Protein AF-A0A1M5RMD4-F1 (afdb_monomer_lite)

Sequence (75 aa):
MAAGDASVDWLARRSRATQLILGGGGALLVGYQAIRLAGRDPDSELAYVGGALFIFGQLVGFTGLTLLAYRLLTE

Foldseek 3Di:
DVVVVVVVVVLVPDDQLSVLQVVLVVLLVQLVVQLVVCPPPCPDPSPVSSVVSNVSSVVSNVVSVVVVVVVVVPD

Structure (mmCIF, N/CA/C/O backbone):
data_AF-A0A1M5RMD4-F1
#
_entry.id   AF-A0A1M5RMD4-F1
#
loop_
_atom_site.group_PDB
_atom_site.id
_atom_site.type_symbol
_atom_site.label_atom_id
_atom_site.label_alt_id
_atom_site.label_comp_id
_atom_site.label_asym_id
_atom_site.label_entity_id
_atom_site.label_seq_id
_atom_site.pdbx_PDB_ins_code
_atom_site.Cartn_x
_atom_site.Cartn_y
_atom_site.Cartn_z
_atom_site.occupancy
_atom_site.B_iso_or_equiv
_atom_site.auth_seq_id
_atom_site.auth_comp_id
_atom_site.auth_asym_id
_atom_site.auth_atom_id
_atom_site.pdbx_PDB_model_num
ATOM 1 N N . MET A 1 1 ? 14.149 17.076 4.004 1.00 57.03 1 MET A N 1
ATOM 2 C CA . MET A 1 1 ? 14.237 15.940 4.948 1.00 57.03 1 MET A CA 1
ATOM 3 C C . MET A 1 1 ? 13.119 15.990 5.992 1.00 57.03 1 MET A C 1
ATOM 5 O O . MET A 1 1 ? 12.338 15.058 6.010 1.00 57.03 1 MET A O 1
ATOM 9 N N . ALA A 1 2 ? 12.895 17.108 6.697 1.00 62.50 2 ALA A N 1
ATOM 10 C CA . ALA A 1 2 ? 11.867 17.233 7.753 1.00 62.50 2 ALA A CA 1
ATOM 11 C C . ALA A 1 2 ? 10.407 16.812 7.420 1.00 62.50 2 ALA A C 1
ATOM 13 O O . ALA A 1 2 ? 9.687 16.359 8.303 1.00 62.50 2 ALA A O 1
ATOM 14 N N . ALA A 1 3 ? 9.936 16.955 6.173 1.00 64.75 3 ALA A N 1
ATOM 15 C CA . ALA A 1 3 ? 8.546 16.624 5.813 1.00 64.75 3 ALA A CA 1
ATOM 16 C C . ALA A 1 3 ? 8.282 15.112 5.648 1.00 64.75 3 ALA A C 1
ATOM 18 O O . ALA A 1 3 ? 7.163 14.649 5.886 1.00 64.75 3 ALA A O 1
ATOM 19 N N . GLY A 1 4 ? 9.303 14.347 5.242 1.00 74.81 4 GLY A N 1
ATOM 20 C CA . GLY A 1 4 ? 9.203 12.890 5.104 1.00 74.81 4 GLY A CA 1
ATOM 21 C C . GLY A 1 4 ? 9.067 12.230 6.470 1.00 74.81 4 GLY A C 1
ATOM 22 O O . GLY A 1 4 ? 8.132 11.467 6.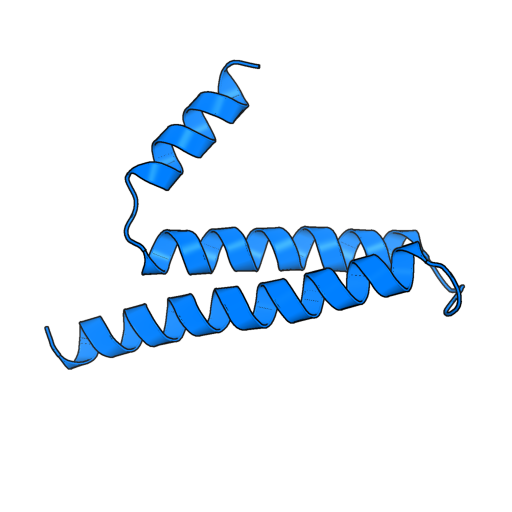696 1.00 74.81 4 GLY A O 1
ATOM 23 N N . ASP A 1 5 ? 9.921 12.640 7.403 1.00 82.94 5 ASP A N 1
ATOM 24 C CA . ASP A 1 5 ? 9.942 12.137 8.777 1.00 82.94 5 ASP A CA 1
ATOM 25 C C . ASP A 1 5 ? 8.613 12.422 9.493 1.00 82.94 5 ASP A C 1
ATOM 27 O O . ASP A 1 5 ? 7.996 11.518 10.049 1.00 82.94 5 ASP A O 1
ATOM 31 N N . ALA A 1 6 ? 8.074 13.640 9.353 1.00 87.50 6 ALA A N 1
ATOM 32 C CA . ALA A 1 6 ? 6.771 13.994 9.920 1.00 87.50 6 ALA A CA 1
ATOM 33 C C . ALA A 1 6 ? 5.610 13.141 9.365 1.00 87.50 6 ALA A C 1
ATOM 35 O O . ALA A 1 6 ? 4.666 12.822 10.092 1.00 87.50 6 ALA A O 1
ATOM 36 N N . SER A 1 7 ? 5.671 12.765 8.084 1.00 86.25 7 SER A N 1
ATOM 37 C CA . SER A 1 7 ? 4.651 11.933 7.433 1.00 86.25 7 SER A CA 1
ATOM 38 C C . SER A 1 7 ? 4.736 10.474 7.888 1.00 86.25 7 SER A C 1
ATOM 40 O O . SER A 1 7 ? 3.706 9.844 8.139 1.00 86.25 7 SER A O 1
ATOM 42 N N . VAL A 1 8 ? 5.956 9.953 8.046 1.00 87.88 8 VAL A N 1
ATOM 43 C CA . VAL A 1 8 ? 6.211 8.611 8.589 1.00 87.88 8 VAL A CA 1
ATOM 44 C C . VAL A 1 8 ? 5.763 8.536 10.044 1.00 87.88 8 VAL A C 1
ATOM 46 O O . VAL A 1 8 ? 5.005 7.636 10.398 1.00 87.88 8 VAL A O 1
ATOM 49 N N . ASP A 1 9 ? 6.123 9.522 10.863 1.00 93.06 9 ASP A N 1
ATOM 50 C CA . ASP A 1 9 ? 5.711 9.606 12.264 1.00 93.06 9 ASP A CA 1
ATOM 51 C C . ASP A 1 9 ? 4.191 9.718 12.411 1.00 93.06 9 ASP A C 1
ATOM 53 O O . ASP A 1 9 ? 3.583 9.111 13.296 1.00 93.06 9 ASP A O 1
ATOM 57 N N . TRP A 1 10 ? 3.546 10.492 11.535 1.00 93.56 10 TRP A N 1
ATOM 58 C CA . TRP A 1 10 ? 2.091 10.575 11.485 1.00 93.56 10 TRP A CA 1
ATOM 59 C C . TRP A 1 10 ? 1.462 9.219 11.160 1.00 93.56 10 TRP A C 1
ATOM 61 O O . TRP A 1 10 ? 0.505 8.826 11.830 1.00 93.56 10 TRP A O 1
ATOM 71 N N . LEU A 1 11 ? 2.002 8.495 10.174 1.00 92.44 11 LEU A N 1
ATOM 72 C CA . LEU A 1 11 ? 1.496 7.190 9.744 1.00 92.44 11 LEU A CA 1
ATOM 73 C C . LEU A 1 11 ? 1.730 6.113 10.810 1.00 92.44 11 LEU A C 1
ATOM 75 O O . LEU A 1 11 ? 0.847 5.290 11.065 1.00 92.44 11 LEU A O 1
ATOM 79 N N . ALA A 1 12 ? 2.874 6.159 11.491 1.00 92.06 12 ALA A N 1
ATOM 80 C CA . ALA A 1 12 ? 3.231 5.248 12.574 1.00 92.06 12 ALA A CA 1
ATOM 81 C C . ALA A 1 12 ? 2.226 5.301 13.737 1.00 92.06 12 ALA A C 1
ATOM 83 O O . ALA A 1 12 ? 1.972 4.286 14.381 1.00 92.06 12 ALA A O 1
ATOM 84 N N . ARG A 1 13 ? 1.583 6.456 13.960 1.00 95.44 13 ARG A N 1
ATOM 85 C CA . ARG A 1 13 ? 0.529 6.635 14.975 1.00 95.44 13 ARG A CA 1
ATOM 86 C C . ARG A 1 13 ? -0.872 6.205 14.520 1.00 95.44 13 ARG A C 1
ATOM 88 O O . ARG A 1 13 ? -1.821 6.314 15.294 1.00 95.44 13 ARG A O 1
ATOM 95 N N . ARG A 1 14 ? -1.051 5.762 13.271 1.00 95.31 14 ARG A N 1
ATOM 96 C CA . ARG A 1 14 ? -2.353 5.316 12.747 1.00 95.31 14 ARG A CA 1
ATOM 97 C C . ARG A 1 14 ? -2.629 3.848 13.046 1.00 95.31 14 ARG A C 1
ATOM 99 O O . ARG A 1 14 ? -1.742 3.077 13.391 1.00 95.31 14 ARG A O 1
ATOM 106 N N . SER A 1 15 ? -3.898 3.465 12.906 1.00 95.31 15 SER A N 1
ATOM 107 C CA . SER A 1 15 ? -4.308 2.069 13.048 1.00 95.31 15 SER A CA 1
ATOM 108 C C . SER A 1 15 ? -3.596 1.179 12.020 1.00 95.31 15 SER A C 1
ATOM 110 O O . SER A 1 15 ? -3.308 1.630 10.909 1.00 95.31 15 SER A O 1
ATOM 112 N N . ARG A 1 16 ? -3.376 -0.103 12.351 1.00 95.06 16 ARG A N 1
ATOM 113 C CA . ARG A 1 16 ? -2.799 -1.083 11.409 1.00 95.06 16 ARG A CA 1
ATOM 114 C C . ARG A 1 16 ? -3.572 -1.140 10.090 1.00 95.06 16 ARG A C 1
ATOM 116 O O . ARG A 1 16 ? -2.960 -1.174 9.031 1.00 95.06 16 ARG A O 1
ATOM 123 N N . ALA A 1 17 ? -4.904 -1.087 10.146 1.00 95.25 17 ALA A N 1
ATOM 124 C CA . ALA A 1 17 ? -5.743 -1.057 8.951 1.00 95.25 17 ALA A CA 1
ATOM 125 C C . ALA A 1 17 ? -5.427 0.166 8.072 1.00 95.25 17 ALA A C 1
ATOM 127 O O . ALA A 1 17 ? -5.182 0.021 6.880 1.00 95.25 17 ALA A O 1
ATOM 128 N N . THR A 1 18 ? -5.335 1.359 8.667 1.00 96.00 18 THR A N 1
ATOM 129 C CA . THR A 1 18 ? -4.954 2.588 7.953 1.00 96.00 18 THR A CA 1
ATOM 130 C C . THR A 1 18 ? -3.549 2.499 7.358 1.00 96.00 18 THR A C 1
ATOM 132 O O . THR A 1 18 ? -3.351 2.905 6.218 1.00 96.00 18 THR A O 1
ATOM 135 N N . GLN A 1 19 ? -2.582 1.958 8.102 1.00 97.12 19 GLN A N 1
ATOM 136 C CA . GLN A 1 19 ? -1.209 1.781 7.619 1.00 97.12 19 GLN A CA 1
ATOM 137 C C . GLN A 1 19 ? -1.157 0.869 6.393 1.00 97.12 19 GLN A C 1
ATOM 139 O O . GLN A 1 19 ? -0.505 1.207 5.411 1.00 97.12 19 GLN A O 1
ATOM 144 N N . LEU A 1 20 ? -1.890 -0.246 6.423 1.00 97.56 20 LEU A N 1
ATOM 145 C CA . LEU A 1 20 ? -1.977 -1.184 5.306 1.00 97.56 20 LEU A CA 1
ATOM 146 C C . LEU A 1 20 ? -2.702 -0.575 4.101 1.00 97.56 20 LEU A C 1
ATOM 148 O O . LEU A 1 20 ? -2.218 -0.686 2.981 1.00 97.56 20 LEU A O 1
ATOM 152 N N . ILE A 1 21 ? -3.815 0.132 4.313 1.00 97.25 21 ILE A N 1
ATOM 153 C CA . ILE A 1 21 ? -4.548 0.801 3.228 1.00 97.25 21 ILE A CA 1
ATOM 154 C C . ILE A 1 21 ? -3.659 1.840 2.537 1.00 97.25 21 ILE A C 1
ATOM 156 O O . ILE A 1 21 ? -3.542 1.837 1.314 1.00 97.25 21 ILE A O 1
ATOM 160 N N . LEU A 1 22 ? -3.008 2.715 3.308 1.00 96.75 22 LEU A N 1
ATOM 161 C CA . LEU A 1 22 ? -2.185 3.790 2.750 1.00 96.75 22 LEU A CA 1
ATOM 162 C C . LEU A 1 22 ? -0.863 3.272 2.175 1.00 96.75 22 LEU A C 1
ATOM 164 O O . LEU A 1 22 ? -0.464 3.706 1.099 1.00 96.75 22 LEU A O 1
ATOM 168 N N . GLY A 1 23 ? -0.206 2.324 2.847 1.00 96.25 23 GLY A N 1
ATOM 169 C CA . GLY A 1 23 ? 1.012 1.686 2.347 1.00 96.25 23 GLY A CA 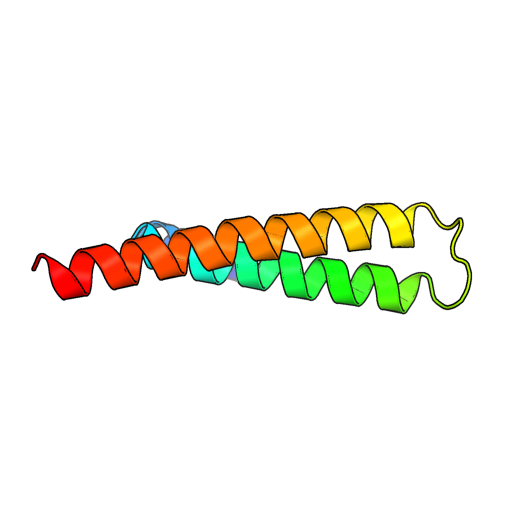1
ATOM 170 C C . GLY A 1 23 ? 0.758 0.893 1.064 1.00 96.25 23 GLY A C 1
ATOM 171 O O . GLY A 1 23 ? 1.487 1.053 0.086 1.00 96.25 23 GLY A O 1
ATOM 172 N N . GLY A 1 24 ? -0.321 0.107 1.030 1.00 96.88 24 GLY A N 1
ATOM 173 C CA . GLY A 1 24 ? -0.754 -0.623 -0.160 1.00 96.88 24 GLY A CA 1
ATOM 174 C C . GLY A 1 24 ? -1.156 0.309 -1.305 1.00 96.88 24 GLY A C 1
ATOM 175 O O . GLY A 1 24 ? -0.708 0.128 -2.435 1.00 96.88 24 GLY A O 1
ATOM 176 N N . GLY A 1 25 ? -1.920 1.365 -1.009 1.00 97.12 25 GLY A N 1
ATOM 177 C CA . GLY A 1 25 ? -2.272 2.405 -1.978 1.00 97.12 25 GLY A CA 1
ATOM 178 C C . GLY A 1 25 ? -1.050 3.136 -2.544 1.00 97.12 25 GLY A C 1
ATOM 179 O O . GLY A 1 25 ? -0.972 3.369 -3.747 1.00 97.12 25 GLY A O 1
ATOM 180 N N . GLY A 1 26 ? -0.056 3.439 -1.706 1.00 97.00 26 GLY A N 1
ATOM 181 C CA . GLY A 1 26 ? 1.211 4.029 -2.141 1.00 97.00 26 GLY A CA 1
ATOM 182 C C . GLY A 1 26 ? 1.982 3.112 -3.091 1.00 97.00 26 GLY A C 1
ATOM 183 O O . GLY A 1 26 ? 2.378 3.546 -4.172 1.00 97.00 26 GLY A O 1
ATOM 184 N N . ALA A 1 27 ? 2.133 1.834 -2.736 1.00 97.12 27 ALA A N 1
ATOM 185 C CA . ALA A 1 27 ? 2.767 0.838 -3.600 1.00 97.12 27 ALA A CA 1
ATOM 186 C C . ALA A 1 27 ? 2.030 0.691 -4.945 1.00 97.12 27 ALA A C 1
ATOM 188 O O . ALA A 1 27 ? 2.671 0.669 -5.993 1.00 97.12 27 ALA A O 1
ATOM 189 N N . LEU A 1 28 ? 0.693 0.695 -4.939 1.00 96.75 28 LEU A N 1
ATOM 190 C CA . LEU A 1 28 ? -0.121 0.684 -6.159 1.00 96.75 28 LEU A CA 1
ATOM 191 C C . LEU A 1 28 ? 0.177 1.867 -7.078 1.00 96.75 28 LEU A C 1
ATOM 193 O O . LEU A 1 28 ? 0.403 1.681 -8.273 1.00 96.75 28 LEU A O 1
ATOM 197 N N . LEU A 1 29 ? 0.192 3.081 -6.527 1.00 97.31 29 LEU A N 1
ATOM 198 C CA . LEU A 1 29 ? 0.458 4.291 -7.303 1.00 97.31 29 LEU A CA 1
ATOM 199 C C . LEU A 1 29 ? 1.873 4.278 -7.883 1.00 97.31 29 LEU A C 1
ATOM 201 O O . LEU A 1 29 ? 2.051 4.567 -9.064 1.00 97.31 29 LEU A O 1
ATOM 205 N N . VAL A 1 30 ? 2.874 3.900 -7.085 1.00 97.31 30 VAL A N 1
ATOM 206 C CA . VAL A 1 30 ? 4.261 3.800 -7.560 1.00 97.31 30 VAL A CA 1
ATOM 207 C C . VAL A 1 30 ? 4.390 2.716 -8.633 1.00 97.31 30 VAL A C 1
ATOM 209 O O . VAL A 1 30 ? 5.000 2.964 -9.672 1.00 97.31 30 VAL A O 1
ATOM 212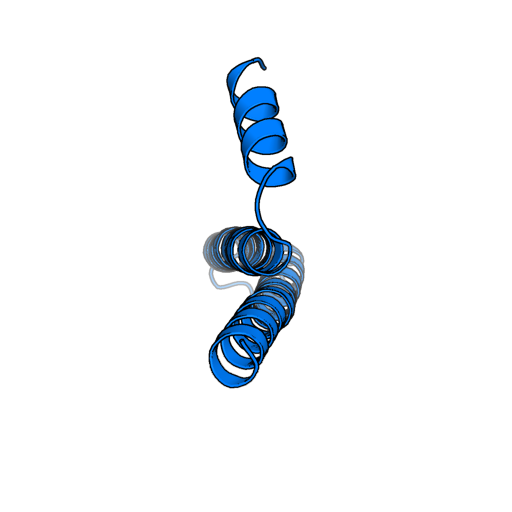 N N . GLY A 1 31 ? 3.766 1.552 -8.437 1.00 96.56 31 GLY A N 1
ATOM 213 C CA . GLY A 1 31 ? 3.772 0.453 -9.403 1.00 96.56 31 GLY A CA 1
ATOM 214 C C . GLY A 1 31 ? 3.135 0.844 -10.736 1.00 96.56 31 GLY A C 1
ATOM 215 O O . GLY A 1 31 ? 3.723 0.624 -11.794 1.00 96.56 31 GLY A O 1
ATOM 216 N N . TYR A 1 32 ? 1.984 1.522 -10.693 1.00 95.50 32 TYR A N 1
ATOM 217 C CA . TYR A 1 32 ? 1.327 2.064 -11.884 1.00 95.50 32 TYR A CA 1
ATOM 218 C C . TYR A 1 32 ? 2.223 3.054 -12.636 1.00 95.50 32 TYR A C 1
ATOM 220 O O . TYR A 1 32 ? 2.345 2.979 -13.859 1.00 95.50 32 TYR A O 1
ATOM 228 N N . GLN A 1 33 ? 2.881 3.965 -11.917 1.00 96.44 33 GLN A N 1
ATOM 229 C CA . GLN A 1 33 ? 3.779 4.934 -12.537 1.00 96.44 33 GLN A CA 1
ATOM 230 C C . GLN A 1 33 ? 5.004 4.256 -13.163 1.00 96.44 33 GLN A C 1
ATOM 232 O O . GLN A 1 33 ? 5.403 4.650 -14.254 1.00 96.44 33 GLN A O 1
ATOM 237 N N . ALA A 1 34 ? 5.555 3.214 -12.535 1.00 94.62 34 ALA A N 1
ATOM 238 C CA . ALA A 1 34 ? 6.647 2.425 -13.105 1.00 94.62 34 ALA A CA 1
ATOM 239 C C . ALA A 1 34 ? 6.229 1.707 -14.402 1.00 94.62 34 ALA A C 1
ATOM 241 O O . ALA A 1 34 ? 6.914 1.847 -15.413 1.00 94.62 34 ALA A O 1
ATOM 242 N N . ILE A 1 35 ? 5.064 1.043 -14.420 1.00 93.81 35 ILE A N 1
ATOM 243 C CA . ILE A 1 35 ? 4.502 0.430 -15.642 1.00 93.81 35 ILE A CA 1
ATOM 244 C C . ILE A 1 35 ? 4.315 1.487 -16.736 1.00 93.81 35 ILE A C 1
ATOM 246 O O . ILE A 1 35 ? 4.712 1.292 -17.882 1.00 93.81 35 ILE A O 1
ATOM 250 N N . ARG A 1 36 ? 3.734 2.638 -16.384 1.00 93.50 36 ARG A N 1
ATOM 251 C CA . ARG A 1 36 ? 3.495 3.732 -17.330 1.00 93.50 36 ARG A CA 1
ATOM 252 C C . ARG A 1 36 ? 4.797 4.276 -17.923 1.00 93.50 36 ARG A C 1
ATOM 254 O O . ARG A 1 36 ? 4.819 4.610 -19.105 1.00 93.50 36 ARG A O 1
ATOM 261 N N . LEU A 1 37 ? 5.850 4.392 -17.113 1.00 93.50 37 LEU A N 1
ATOM 262 C CA . LEU A 1 37 ? 7.165 4.868 -17.548 1.00 93.50 37 LEU A CA 1
ATOM 263 C C . LEU A 1 37 ? 7.902 3.846 -18.420 1.00 93.50 37 LEU A C 1
ATOM 265 O O . LEU A 1 37 ? 8.606 4.257 -19.337 1.00 93.50 37 LEU A O 1
ATOM 269 N N . ALA A 1 38 ? 7.708 2.546 -18.185 1.00 91.00 38 ALA A N 1
ATOM 270 C CA . ALA A 1 38 ? 8.246 1.488 -19.043 1.00 91.00 38 ALA A CA 1
ATOM 271 C C . ALA A 1 38 ? 7.656 1.529 -20.470 1.00 91.00 38 ALA A C 1
ATOM 273 O O . ALA A 1 38 ? 8.275 1.081 -21.435 1.00 91.00 38 ALA A O 1
ATOM 274 N N . GLY A 1 39 ? 6.480 2.144 -20.633 1.00 82.44 39 GLY A N 1
ATOM 275 C CA . GLY A 1 39 ? 5.904 2.443 -21.937 1.00 82.44 39 GLY A CA 1
ATOM 276 C C . GLY A 1 39 ? 5.356 1.199 -22.633 1.00 82.44 39 GLY A C 1
ATOM 277 O O . GLY A 1 39 ? 4.533 0.482 -22.073 1.00 82.44 39 GLY A O 1
ATOM 278 N N . ARG A 1 40 ? 5.745 0.988 -23.897 1.00 82.56 40 ARG A N 1
ATOM 279 C CA . ARG A 1 40 ? 5.290 -0.155 -24.713 1.00 82.56 40 ARG A CA 1
ATOM 280 C C . ARG A 1 40 ? 6.282 -1.311 -24.764 1.00 82.56 40 ARG A C 1
ATOM 282 O O . ARG A 1 40 ? 6.042 -2.229 -25.536 1.00 82.56 40 ARG A O 1
ATOM 289 N N . ASP A 1 41 ? 7.370 -1.249 -24.007 1.00 85.12 41 ASP A N 1
ATOM 290 C CA . ASP A 1 41 ? 8.333 -2.342 -23.930 1.00 85.12 41 ASP A CA 1
ATOM 291 C C . ASP A 1 41 ? 7.890 -3.333 -22.838 1.00 85.12 41 ASP A C 1
ATOM 293 O O . ASP A 1 41 ? 8.034 -3.028 -21.648 1.00 85.12 41 ASP A O 1
ATOM 297 N N . PRO A 1 42 ? 7.293 -4.483 -23.207 1.00 70.62 42 PRO A N 1
ATOM 298 C CA . PRO A 1 42 ? 6.796 -5.445 -22.233 1.00 70.62 42 PRO A CA 1
ATOM 299 C C . PRO A 1 42 ? 7.931 -6.219 -21.549 1.00 70.62 42 PRO A C 1
ATOM 301 O O . PRO A 1 42 ? 7.696 -6.807 -20.497 1.00 70.62 42 PRO A O 1
ATOM 304 N N . ASP A 1 43 ? 9.147 -6.189 -22.105 1.00 87.19 43 ASP A N 1
ATOM 305 C CA . ASP A 1 43 ? 10.315 -6.887 -21.565 1.00 87.19 43 ASP A CA 1
ATOM 306 C C . ASP A 1 43 ? 11.168 -5.985 -20.657 1.00 87.19 43 ASP A C 1
ATOM 308 O O . ASP A 1 43 ? 12.177 -6.415 -20.097 1.00 87.19 43 ASP A O 1
ATOM 312 N N . SER A 1 44 ? 10.740 -4.736 -20.451 1.00 91.69 44 SER A N 1
ATOM 313 C CA . SER A 1 44 ? 11.395 -3.804 -19.541 1.00 91.69 44 SER A CA 1
ATOM 314 C C . SER A 1 44 ? 11.339 -4.301 -18.092 1.00 91.69 44 SER A C 1
ATOM 316 O O . SER A 1 44 ? 10.260 -4.493 -17.525 1.00 91.69 44 SER A O 1
ATOM 318 N N . GLU A 1 45 ? 12.495 -4.401 -17.429 1.00 93.31 45 GLU A N 1
ATOM 319 C CA . GLU A 1 45 ? 12.579 -4.692 -15.987 1.00 93.31 45 GLU A CA 1
ATOM 320 C C . GLU A 1 45 ? 11.710 -3.738 -15.152 1.00 93.31 45 GLU A C 1
ATOM 322 O O . GLU A 1 45 ? 11.105 -4.142 -14.158 1.00 93.31 45 GLU A O 1
ATOM 327 N N . LEU A 1 46 ? 11.581 -2.479 -15.585 1.00 92.31 46 LEU A N 1
ATOM 328 C CA . LEU A 1 46 ? 10.748 -1.483 -14.917 1.00 92.31 46 LEU A CA 1
ATOM 329 C C . LEU A 1 46 ? 9.255 -1.847 -14.977 1.00 92.31 46 LEU A C 1
ATOM 331 O O . LEU A 1 46 ? 8.537 -1.619 -14.002 1.00 92.31 46 LEU A O 1
ATOM 335 N N . ALA A 1 47 ? 8.793 -2.443 -16.083 1.00 92.44 47 ALA A N 1
ATOM 336 C CA . ALA A 1 47 ? 7.425 -2.939 -16.208 1.00 92.44 47 ALA A CA 1
ATOM 337 C C . ALA A 1 47 ? 7.180 -4.111 -15.249 1.00 92.44 47 ALA A C 1
ATOM 339 O O . ALA A 1 47 ? 6.158 -4.129 -14.561 1.00 92.44 47 ALA A O 1
ATOM 340 N N . TYR A 1 48 ? 8.136 -5.040 -15.135 1.00 94.00 48 TYR A N 1
ATOM 341 C CA . TYR A 1 48 ? 8.050 -6.169 -14.203 1.00 94.00 48 TYR A CA 1
ATOM 342 C C . TYR A 1 48 ? 8.043 -5.720 -12.741 1.00 94.00 48 TYR A C 1
ATOM 344 O O . TYR A 1 48 ? 7.168 -6.127 -11.976 1.00 94.00 48 TYR A O 1
ATOM 352 N N . VAL A 1 49 ? 8.971 -4.841 -12.350 1.00 94.94 49 VAL A N 1
ATOM 353 C CA . VAL A 1 49 ? 9.023 -4.284 -10.989 1.00 94.94 49 VAL A CA 1
ATOM 354 C C . VAL A 1 49 ? 7.756 -3.484 -10.690 1.00 94.94 49 VAL A C 1
ATOM 356 O O . VAL A 1 49 ? 7.170 -3.633 -9.616 1.00 94.94 49 VAL A O 1
ATOM 359 N N . GLY A 1 50 ? 7.288 -2.680 -11.647 1.00 95.44 50 GLY A N 1
ATOM 360 C CA . GLY A 1 50 ? 6.047 -1.924 -11.521 1.00 95.44 50 GLY A CA 1
ATOM 361 C C . GLY A 1 50 ? 4.823 -2.822 -11.347 1.00 95.44 50 GLY A C 1
ATOM 362 O O . GLY A 1 50 ? 4.016 -2.587 -10.449 1.00 95.44 50 GLY A O 1
ATOM 363 N N . GLY A 1 51 ? 4.719 -3.891 -12.140 1.00 94.75 51 GLY A N 1
ATOM 364 C CA . GLY A 1 51 ? 3.673 -4.908 -12.031 1.00 94.75 51 GLY A CA 1
ATOM 365 C C . GLY A 1 51 ? 3.696 -5.645 -10.697 1.00 94.75 51 GLY A C 1
ATOM 366 O O . GLY A 1 51 ? 2.661 -5.758 -10.040 1.00 94.75 51 GLY A O 1
ATOM 367 N N . ALA A 1 52 ? 4.874 -6.077 -10.248 1.00 96.12 52 ALA A N 1
ATOM 368 C CA . ALA A 1 52 ? 5.038 -6.727 -8.953 1.00 96.12 52 ALA A CA 1
ATOM 369 C C . ALA A 1 52 ? 4.612 -5.802 -7.804 1.00 96.12 52 ALA A C 1
ATOM 371 O O . ALA A 1 52 ? 3.852 -6.212 -6.925 1.00 96.12 52 ALA A O 1
ATOM 372 N N . LEU A 1 53 ? 5.038 -4.536 -7.838 1.00 97.19 53 LEU A N 1
ATOM 373 C CA . LEU A 1 53 ? 4.681 -3.550 -6.822 1.00 97.19 53 LEU A CA 1
ATOM 374 C C . LEU A 1 53 ? 3.184 -3.211 -6.848 1.00 97.19 53 LEU A C 1
ATOM 376 O O . LEU A 1 53 ? 2.574 -3.043 -5.793 1.00 97.19 53 LEU A O 1
ATOM 380 N N . PHE A 1 54 ? 2.578 -3.167 -8.036 1.00 96.44 54 PHE A N 1
ATOM 381 C CA . PHE A 1 54 ? 1.144 -2.964 -8.209 1.00 96.44 54 PHE A CA 1
ATOM 382 C C . PHE A 1 54 ? 0.339 -4.111 -7.580 1.00 96.44 54 PHE A C 1
ATOM 384 O O . PHE A 1 54 ? -0.556 -3.865 -6.773 1.00 96.44 54 PHE A O 1
ATOM 391 N N . ILE A 1 55 ? 0.693 -5.366 -7.873 1.00 97.31 55 ILE A N 1
ATOM 392 C CA . ILE A 1 55 ? 0.039 -6.546 -7.282 1.00 97.31 55 ILE A CA 1
ATOM 393 C C . ILE A 1 55 ? 0.243 -6.571 -5.763 1.00 97.31 55 ILE A C 1
ATOM 395 O O . ILE A 1 55 ? -0.716 -6.749 -5.010 1.00 97.31 55 ILE A O 1
ATOM 399 N N . PHE A 1 56 ? 1.471 -6.342 -5.296 1.00 97.62 56 PHE A N 1
ATOM 400 C CA . PHE A 1 56 ? 1.778 -6.296 -3.869 1.00 97.62 56 PHE A CA 1
ATOM 401 C C . PHE A 1 56 ? 0.964 -5.216 -3.144 1.00 97.62 56 PHE A C 1
ATOM 403 O O . PHE A 1 56 ? 0.346 -5.491 -2.116 1.00 97.62 56 PHE A O 1
ATOM 410 N N . GLY A 1 57 ? 0.895 -4.005 -3.703 1.00 97.88 57 GLY A N 1
ATOM 411 C CA . GLY A 1 57 ? 0.110 -2.913 -3.137 1.00 97.88 57 GLY A CA 1
ATOM 412 C C . GLY A 1 57 ? -1.383 -3.236 -3.044 1.00 97.88 57 GLY A C 1
ATOM 413 O O . GLY A 1 57 ? -2.016 -2.918 -2.037 1.00 97.88 57 GLY A O 1
ATOM 414 N N . GLN A 1 58 ? -1.928 -3.941 -4.039 1.00 97.75 58 GLN A N 1
ATOM 415 C CA . GLN A 1 58 ? -3.292 -4.473 -4.016 1.00 97.75 58 GLN A CA 1
ATOM 416 C C . GLN A 1 58 ? -3.508 -5.421 -2.834 1.00 97.75 58 GLN A C 1
ATOM 418 O O . GLN A 1 58 ? -4.423 -5.205 -2.042 1.00 97.75 58 GLN A O 1
ATOM 423 N N . LEU A 1 59 ? -2.648 -6.431 -2.672 1.00 98.25 59 LEU A N 1
ATOM 424 C CA . LEU A 1 59 ? -2.759 -7.410 -1.585 1.00 98.25 59 LEU A CA 1
ATOM 425 C C . LEU A 1 59 ? -2.697 -6.740 -0.207 1.00 98.25 59 LEU A C 1
ATOM 427 O O . LEU A 1 59 ? -3.520 -7.021 0.667 1.00 98.25 59 LEU A O 1
ATOM 431 N N . VAL A 1 60 ? -1.755 -5.813 -0.022 1.00 98.00 60 VAL A N 1
ATOM 432 C CA . VAL A 1 60 ? -1.594 -5.068 1.233 1.00 98.00 60 VAL A CA 1
ATOM 433 C C . VAL A 1 60 ? -2.811 -4.175 1.499 1.00 98.00 60 VAL A C 1
ATOM 435 O O . VAL A 1 60 ? -3.366 -4.201 2.600 1.00 98.00 60 VAL A O 1
ATOM 438 N N . GLY A 1 61 ? -3.278 -3.437 0.488 1.00 97.06 61 GLY A N 1
ATOM 439 C CA . GLY A 1 61 ? -4.443 -2.560 0.596 1.00 97.06 61 GLY A CA 1
ATOM 440 C C . GLY A 1 61 ? -5.725 -3.328 0.928 1.00 97.06 61 GLY A C 1
ATOM 441 O O . GLY A 1 61 ? -6.433 -2.965 1.869 1.00 97.06 61 GLY A O 1
ATOM 442 N N . PHE A 1 62 ? -5.987 -4.436 0.228 1.00 97.88 62 PHE A N 1
ATOM 443 C CA . PHE A 1 62 ? -7.132 -5.311 0.501 1.00 97.88 62 PHE A CA 1
ATOM 444 C C . PHE A 1 62 ? -7.063 -5.951 1.886 1.00 97.88 62 PHE A C 1
ATOM 446 O O . PHE A 1 62 ? -8.088 -6.047 2.562 1.00 97.88 62 PHE A O 1
ATOM 453 N N . THR A 1 63 ? -5.873 -6.332 2.351 1.00 98.12 63 THR A N 1
ATOM 454 C CA . THR A 1 63 ? -5.691 -6.823 3.724 1.00 98.12 63 THR A CA 1
ATOM 455 C C . THR A 1 63 ? -6.086 -5.750 4.740 1.00 98.12 63 THR A C 1
ATOM 457 O O . THR A 1 63 ? -6.819 -6.029 5.688 1.00 98.12 63 THR A O 1
ATOM 460 N N . GLY A 1 64 ? -5.672 -4.499 4.519 1.00 97.38 64 GLY A N 1
ATOM 461 C CA . GLY A 1 64 ? -6.064 -3.369 5.361 1.00 97.38 64 GLY A CA 1
ATOM 462 C C . GLY A 1 64 ? -7.575 -3.116 5.373 1.00 97.38 64 GLY A C 1
ATOM 463 O O . GLY A 1 64 ? -8.151 -2.929 6.446 1.00 97.38 64 GLY A O 1
ATOM 464 N N . LEU A 1 65 ? -8.227 -3.175 4.207 1.00 97.81 65 LEU A N 1
ATOM 465 C CA . LEU A 1 65 ? -9.686 -3.058 4.084 1.00 97.81 65 LEU A CA 1
ATOM 466 C C . LEU A 1 65 ? -10.418 -4.204 4.789 1.00 97.81 65 LEU A C 1
ATOM 468 O O . LEU A 1 65 ? -11.405 -3.966 5.478 1.00 97.81 65 LEU A O 1
ATOM 472 N N . THR A 1 66 ? -9.911 -5.429 4.666 1.00 97.81 66 THR A N 1
ATOM 473 C CA . THR A 1 66 ? -10.491 -6.617 5.307 1.00 97.81 66 THR A CA 1
ATOM 474 C C . THR A 1 66 ? -10.407 -6.510 6.826 1.00 97.81 66 THR A C 1
ATOM 476 O O . THR A 1 66 ? -11.387 -6.765 7.518 1.00 97.81 66 THR A O 1
ATOM 479 N N . LEU A 1 67 ? -9.265 -6.065 7.358 1.00 97.31 67 LEU A N 1
ATOM 480 C CA . LEU A 1 67 ? -9.099 -5.823 8.793 1.00 97.31 67 LEU A CA 1
ATOM 481 C C . LEU A 1 67 ? -10.013 -4.709 9.306 1.00 97.31 67 LEU A C 1
ATOM 483 O O . LEU A 1 67 ? -10.547 -4.819 10.408 1.00 97.31 67 LEU A O 1
ATOM 487 N N . LEU A 1 68 ? -10.194 -3.641 8.525 1.00 97.00 68 LEU A N 1
ATOM 488 C CA . LEU A 1 68 ? -11.134 -2.576 8.865 1.0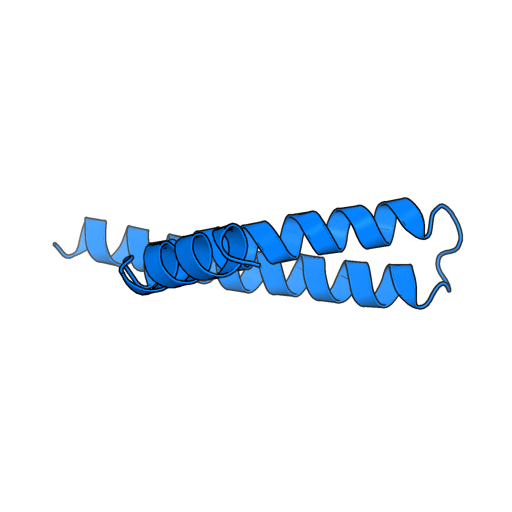0 97.00 68 LEU A CA 1
ATOM 489 C C . LEU A 1 68 ? -12.572 -3.101 8.899 1.00 97.00 68 LEU A C 1
ATOM 491 O O . LEU A 1 68 ? -13.275 -2.869 9.875 1.00 97.00 68 LEU A O 1
ATOM 495 N N . ALA A 1 69 ? -12.989 -3.833 7.864 1.00 97.06 69 ALA A N 1
ATOM 496 C CA . ALA A 1 69 ? -14.322 -4.417 7.781 1.00 97.06 69 ALA A CA 1
ATOM 497 C C . ALA A 1 69 ? -14.583 -5.399 8.929 1.00 97.06 69 ALA A C 1
ATOM 499 O O . ALA A 1 69 ? -15.625 -5.319 9.566 1.00 97.06 69 ALA A O 1
ATOM 500 N N . TYR A 1 7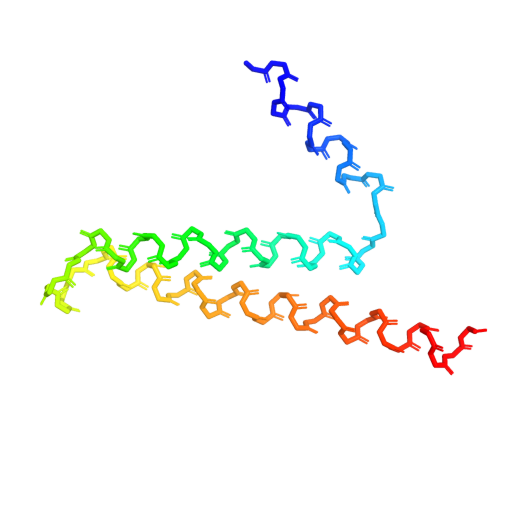0 ? -13.618 -6.272 9.236 1.00 97.19 70 TYR A N 1
ATOM 501 C CA . TYR A 1 70 ? -13.708 -7.192 10.367 1.00 97.19 70 TYR A CA 1
ATOM 502 C C .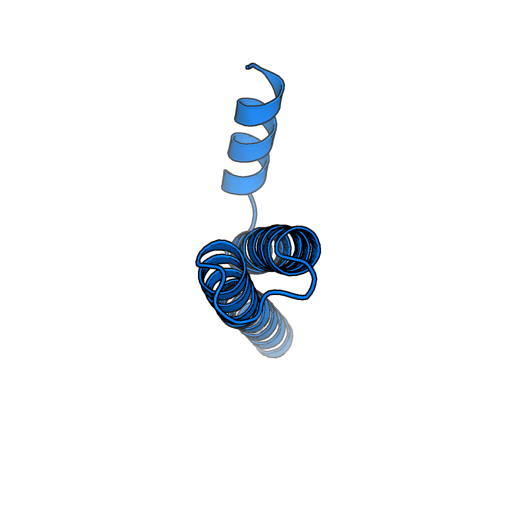 TYR A 1 70 ? -13.972 -6.439 11.672 1.00 97.19 70 TYR A C 1
ATOM 504 O O . TYR A 1 70 ? -14.924 -6.760 12.372 1.00 97.19 70 TYR A O 1
ATOM 512 N N . ARG A 1 71 ? -13.195 -5.384 11.951 1.00 95.12 71 ARG A N 1
ATOM 513 C CA . ARG A 1 71 ? -13.389 -4.560 13.150 1.00 95.12 71 ARG A CA 1
ATOM 514 C C . ARG A 1 71 ? -14.775 -3.940 13.216 1.00 95.12 71 ARG A C 1
ATOM 516 O O . ARG A 1 71 ? -15.423 -4.080 14.236 1.00 95.12 71 ARG A O 1
ATOM 523 N N . LEU A 1 72 ? -15.239 -3.329 12.128 1.00 95.50 72 LEU A N 1
ATOM 524 C CA . LEU A 1 72 ? -16.561 -2.692 12.066 1.00 95.50 72 LEU A CA 1
ATOM 525 C C . LEU A 1 72 ? -17.732 -3.670 12.237 1.00 95.50 72 LEU A C 1
ATOM 527 O O . LEU A 1 72 ? -18.849 -3.237 12.490 1.00 95.50 72 LEU A O 1
ATOM 531 N N . LEU A 1 73 ? -17.504 -4.966 12.020 1.00 96.75 73 LEU A N 1
ATOM 532 C CA . LEU A 1 73 ? -18.520 -6.003 12.189 1.00 96.75 73 LEU A CA 1
ATOM 533 C C . LEU A 1 73 ? -18.486 -6.646 13.580 1.00 96.75 73 LEU A C 1
ATOM 535 O O . LEU A 1 73 ? -19.478 -7.245 13.988 1.00 96.75 73 LEU A O 1
ATOM 539 N N . THR A 1 74 ? -17.351 -6.576 14.278 1.00 94.12 74 THR A N 1
ATOM 540 C CA . THR A 1 74 ? -17.164 -7.204 15.596 1.00 94.12 74 THR A CA 1
ATOM 541 C C . THR A 1 74 ? -17.175 -6.222 16.765 1.00 94.12 74 THR A C 1
ATOM 543 O O . THR A 1 74 ? -17.389 -6.656 17.895 1.00 94.12 74 THR A O 1
ATOM 546 N N . GLU A 1 75 ? -16.887 -4.946 16.507 1.00 79.19 75 GLU A N 1
ATOM 547 C CA . GLU A 1 75 ? -16.931 -3.828 17.464 1.00 79.19 75 GLU A CA 1
ATOM 548 C C . GLU A 1 75 ? -18.226 -3.027 17.270 1.00 79.19 75 GLU A C 1
ATOM 550 O O . GLU A 1 75 ? -18.857 -2.691 18.298 1.00 79.19 75 GLU A O 1
#

pLDDT: mean 92.47, std 8.36, range [57.03, 98.25]

Radius of gyration: 15.14 Å; chains: 1; bounding box: 33×25×42 Å

Secondary structure (DSSP, 8-state):
-HHHHHHHHHHHTS-HHHHHHHHHHHHHHHHHHHHHHHTT-TT-HHHHHHHHHHHHHHHHHHHHHHHHHHHHHH-

Organism: NCBI:txid43928